Protein AF-A0A5R2MYJ6-F1 (afdb_monomer)

pLDDT: mean 88.78, std 11.15, range [48.59, 98.25]

Structure (mmCIF, N/CA/C/O backbone):
data_AF-A0A5R2MYJ6-F1
#
_entry.id   AF-A0A5R2MYJ6-F1
#
loop_
_atom_site.group_PDB
_atom_site.id
_atom_site.type_symbol
_atom_site.label_atom_id
_atom_site.label_alt_id
_atom_site.label_comp_id
_atom_site.label_asym_id
_atom_site.label_entity_id
_atom_site.label_seq_id
_atom_site.pdbx_PDB_ins_code
_atom_site.Cartn_x
_atom_site.Cartn_y
_atom_site.Cartn_z
_atom_site.occupancy
_atom_site.B_iso_or_equiv
_atom_site.auth_seq_id
_atom_site.auth_comp_id
_atom_site.auth_asym_id
_atom_site.auth_atom_id
_atom_site.pdbx_PDB_model_num
ATOM 1 N N . MET A 1 1 ? -15.669 -17.894 29.982 1.00 48.59 1 MET A N 1
ATOM 2 C CA . MET A 1 1 ? -16.319 -17.451 28.730 1.00 48.59 1 MET A CA 1
ATOM 3 C C . MET A 1 1 ? -15.585 -16.205 28.261 1.00 48.59 1 MET A C 1
ATOM 5 O O . MET A 1 1 ? -15.550 -15.241 29.014 1.00 48.59 1 MET A O 1
ATOM 9 N N . ALA A 1 2 ? -14.889 -16.248 27.123 1.00 52.44 2 ALA A N 1
ATOM 10 C CA . ALA A 1 2 ? -14.213 -15.059 26.602 1.00 52.44 2 ALA A CA 1
ATOM 11 C C . ALA A 1 2 ? -15.277 -14.041 26.168 1.00 52.44 2 ALA A C 1
ATOM 13 O O . ALA A 1 2 ? -16.210 -14.409 25.457 1.00 52.44 2 ALA A O 1
ATOM 14 N N . ILE A 1 3 ? -15.163 -12.791 26.619 1.00 61.03 3 ILE A N 1
ATOM 15 C CA . ILE A 1 3 ? -16.047 -11.709 26.173 1.00 61.03 3 ILE A CA 1
ATOM 16 C C . ILE A 1 3 ? -15.852 -11.566 24.654 1.00 61.03 3 ILE A C 1
ATOM 18 O O . ILE A 1 3 ? -14.707 -11.367 24.231 1.00 61.03 3 ILE A O 1
ATOM 22 N N . PRO A 1 4 ? -16.908 -11.685 23.826 1.00 61.16 4 PRO A N 1
ATOM 23 C CA . PRO A 1 4 ? -16.783 -11.512 22.384 1.00 61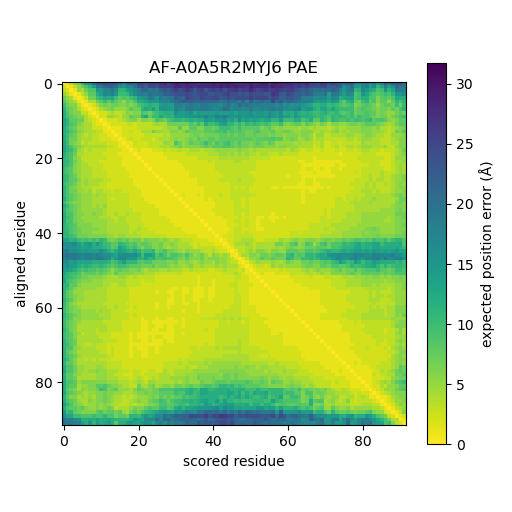.16 4 PRO A CA 1
ATOM 24 C C . PRO A 1 4 ? -16.190 -10.135 22.074 1.00 61.16 4 PRO A C 1
ATOM 26 O O . PRO A 1 4 ? -16.757 -9.105 22.432 1.00 61.16 4 PRO A O 1
ATOM 29 N N . ARG A 1 5 ? -15.014 -10.111 21.436 1.00 70.88 5 ARG A N 1
ATOM 30 C CA . ARG A 1 5 ? -14.290 -8.870 21.096 1.00 70.88 5 ARG A CA 1
ATOM 31 C C . ARG A 1 5 ? -14.672 -8.301 19.727 1.00 70.88 5 ARG A C 1
ATOM 33 O O . ARG A 1 5 ? -14.012 -7.385 19.249 1.00 70.88 5 ARG A O 1
ATOM 40 N N . LEU A 1 6 ? -15.694 -8.869 19.090 1.00 72.56 6 LEU A N 1
ATOM 41 C CA . LEU A 1 6 ? -16.097 -8.585 17.717 1.00 72.56 6 LEU A CA 1
ATOM 42 C C . LEU A 1 6 ? -17.612 -8.424 17.661 1.00 72.56 6 LEU A C 1
ATOM 44 O O . LEU A 1 6 ? -18.334 -9.170 18.322 1.00 72.56 6 LEU A O 1
ATOM 48 N N . ARG A 1 7 ? -18.082 -7.464 16.866 1.00 74.69 7 ARG A N 1
ATOM 49 C CA . ARG A 1 7 ? -19.496 -7.373 16.495 1.00 74.69 7 ARG A CA 1
ATOM 50 C C . ARG A 1 7 ? -19.830 -8.475 15.493 1.00 74.69 7 ARG A C 1
ATOM 52 O O . ARG A 1 7 ? -19.018 -8.764 14.612 1.00 74.69 7 ARG A O 1
ATOM 59 N N . ASP A 1 8 ? -21.035 -9.030 15.600 1.00 78.31 8 ASP A N 1
ATOM 60 C CA . ASP A 1 8 ? -21.590 -9.875 14.545 1.00 78.31 8 ASP A CA 1
ATOM 61 C C . ASP A 1 8 ? -21.709 -9.049 13.262 1.00 78.31 8 ASP A C 1
ATOM 63 O O . ASP A 1 8 ? -22.404 -8.032 13.211 1.00 78.31 8 ASP A O 1
ATOM 67 N N . TYR A 1 9 ? -20.972 -9.464 12.235 1.00 80.31 9 TYR A N 1
ATOM 68 C CA . TYR A 1 9 ? -20.911 -8.795 10.945 1.00 80.31 9 TYR A CA 1
ATOM 69 C C . TYR A 1 9 ? -21.317 -9.773 9.844 1.00 80.31 9 TYR A C 1
ATOM 71 O O . TYR A 1 9 ? -20.664 -10.794 9.645 1.00 80.31 9 TYR A O 1
ATOM 79 N N . SER A 1 10 ? -22.386 -9.443 9.121 1.00 83.44 10 SER A N 1
ATOM 80 C CA . SER A 1 10 ? -22.983 -10.274 8.066 1.00 83.44 10 SER A CA 1
ATOM 81 C C . SER A 1 10 ? -22.696 -9.779 6.640 1.00 83.44 10 SER A C 1
ATOM 83 O O . SER A 1 10 ? -23.262 -10.302 5.683 1.00 83.44 10 SER A O 1
ATOM 85 N N . GLY A 1 11 ? -21.842 -8.762 6.476 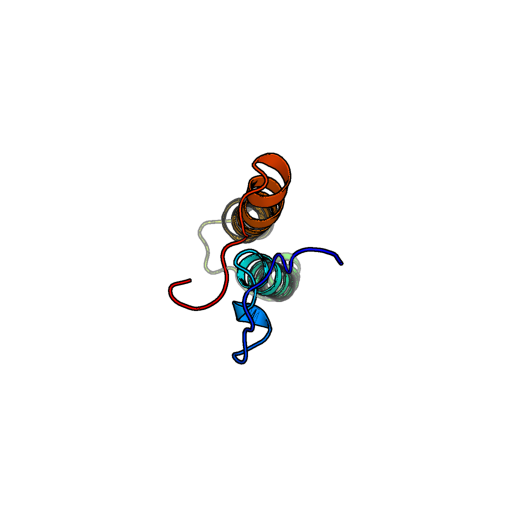1.00 84.88 11 GLY A N 1
ATOM 86 C CA . GLY A 1 11 ? -21.486 -8.209 5.166 1.00 84.88 11 GLY A CA 1
ATOM 87 C C . GLY A 1 11 ? -20.265 -8.878 4.512 1.00 84.88 11 GLY A C 1
ATOM 88 O O . GLY A 1 11 ? -19.781 -9.911 4.982 1.00 84.88 11 GLY A O 1
ATOM 89 N N . PRO A 1 12 ? -19.727 -8.291 3.425 1.00 86.19 12 PRO A N 1
ATOM 90 C CA . PRO A 1 12 ? -18.586 -8.846 2.701 1.00 86.19 12 PRO A CA 1
ATOM 91 C C . PRO A 1 12 ? -17.359 -9.072 3.590 1.00 86.19 12 PRO A C 1
ATOM 93 O O . PRO A 1 12 ? -16.921 -8.165 4.295 1.00 86.19 12 PRO A O 1
ATOM 96 N N . ALA A 1 13 ? -16.735 -10.251 3.501 1.00 86.75 13 ALA A N 1
ATOM 97 C CA . ALA A 1 13 ? -15.601 -10.621 4.354 1.00 86.75 13 ALA A CA 1
ATOM 98 C C . ALA A 1 13 ? -14.461 -9.585 4.342 1.00 86.75 13 ALA A C 1
ATOM 100 O O . ALA A 1 13 ? -13.817 -9.374 5.369 1.00 86.75 13 ALA A O 1
ATOM 101 N N . PHE A 1 14 ? -14.238 -8.906 3.213 1.00 85.94 14 PHE A N 1
ATOM 102 C CA . PHE A 1 14 ? -13.203 -7.880 3.096 1.00 85.94 14 PHE A CA 1
ATOM 103 C C . PHE A 1 14 ? -13.464 -6.635 3.965 1.00 85.94 14 PHE A C 1
ATOM 105 O O . PHE A 1 14 ? -12.504 -5.987 4.350 1.00 85.94 14 PHE A O 1
ATOM 112 N N . LEU A 1 15 ? -14.714 -6.338 4.343 1.00 85.88 15 LEU A N 1
ATOM 113 C CA . LEU A 1 15 ? -15.111 -5.197 5.190 1.00 85.88 15 LEU A CA 1
ATOM 114 C C . LEU A 1 15 ? -15.319 -5.568 6.669 1.00 85.88 15 LEU A C 1
ATOM 116 O O . LEU A 1 15 ? -15.698 -4.728 7.488 1.00 85.88 15 LEU A O 1
ATOM 120 N N . SER A 1 16 ? -15.083 -6.825 7.048 1.00 85.50 16 SER A N 1
ATOM 121 C CA . SER A 1 16 ? -15.344 -7.282 8.419 1.00 85.50 16 SER A CA 1
ATOM 122 C C . SER A 1 16 ? -14.345 -6.738 9.453 1.00 85.50 16 SER A C 1
ATOM 124 O O . SER A 1 16 ? -14.594 -6.826 10.655 1.00 85.50 16 SER A O 1
ATOM 126 N N . TYR A 1 17 ? -13.201 -6.224 8.995 1.00 86.75 17 TYR A N 1
ATOM 127 C CA . TYR A 1 17 ? -12.149 -5.611 9.804 1.00 86.75 17 TYR A CA 1
ATOM 128 C C . TYR A 1 17 ? -11.511 -4.462 9.040 1.00 86.75 17 TYR A C 1
ATOM 130 O O . TYR A 1 17 ? -11.233 -4.609 7.853 1.00 86.75 17 TYR A O 1
ATOM 138 N N . GLY A 1 18 ? -11.162 -3.381 9.734 1.00 87.31 18 GLY A N 1
ATOM 139 C CA . GLY A 1 18 ? -10.539 -2.216 9.109 1.00 87.31 18 GLY A CA 1
ATOM 140 C C . GLY A 1 18 ? -9.221 -2.510 8.392 1.00 87.31 18 GLY A C 1
ATOM 141 O O . GLY A 1 18 ? -8.947 -1.890 7.378 1.00 87.31 18 GLY A O 1
ATOM 142 N N . PHE A 1 19 ? -8.424 -3.483 8.844 1.00 91.00 19 PHE A N 1
ATOM 143 C CA . PHE A 1 19 ? -7.155 -3.819 8.183 1.00 91.00 19 PHE A CA 1
ATOM 144 C C . PHE A 1 19 ? -7.320 -4.630 6.886 1.00 91.00 19 PHE A C 1
ATOM 146 O O . PHE A 1 19 ? -6.421 -4.638 6.043 1.00 91.00 19 PHE A O 1
ATOM 153 N N . ARG A 1 20 ? -8.441 -5.349 6.722 1.00 93.75 20 ARG A N 1
ATOM 154 C CA . ARG A 1 20 ? -8.633 -6.311 5.624 1.00 93.75 20 ARG A CA 1
ATOM 155 C C . ARG A 1 20 ? -8.648 -5.659 4.239 1.00 93.75 20 ARG A C 1
ATOM 157 O O . ARG A 1 20 ? -7.958 -6.195 3.372 1.00 93.75 20 ARG A O 1
ATOM 164 N N . PRO A 1 21 ? -9.350 -4.531 4.007 1.00 94.31 21 PRO A N 1
ATOM 165 C CA . PRO A 1 21 ? -9.315 -3.848 2.720 1.00 94.31 21 PRO A CA 1
ATOM 166 C C . PRO A 1 21 ? -7.897 -3.428 2.339 1.00 94.31 21 PRO A C 1
ATOM 168 O O . PRO A 1 21 ? -7.498 -3.620 1.199 1.00 94.31 21 PRO A O 1
ATOM 171 N N . PHE A 1 22 ? -7.109 -2.930 3.295 1.00 95.38 22 PHE A N 1
ATOM 172 C CA . PHE A 1 22 ? -5.751 -2.454 3.032 1.00 95.38 22 PHE A CA 1
ATOM 173 C C . PHE A 1 22 ? -4.788 -3.573 2.649 1.00 95.38 22 PHE A C 1
ATOM 175 O O . PHE A 1 22 ? -4.046 -3.422 1.684 1.00 95.38 22 PHE A O 1
ATOM 182 N N . PHE A 1 23 ? -4.820 -4.714 3.344 1.00 95.75 23 PHE A N 1
ATOM 183 C CA . PHE A 1 23 ? -3.997 -5.851 2.929 1.00 95.75 23 PHE A CA 1
ATOM 184 C C . PHE A 1 23 ? -4.467 -6.438 1.602 1.00 95.75 23 PHE A C 1
ATOM 186 O O . PHE A 1 23 ? -3.637 -6.720 0.746 1.00 95.75 23 PHE A O 1
ATOM 193 N N . PHE A 1 24 ? -5.779 -6.573 1.393 1.00 96.00 24 PHE A N 1
ATOM 194 C CA . PHE A 1 24 ? -6.308 -7.107 0.141 1.00 96.00 24 PHE A CA 1
ATOM 195 C C . PHE A 1 24 ? -5.952 -6.219 -1.059 1.00 96.00 24 PHE A C 1
ATOM 197 O O . PHE A 1 24 ? -5.363 -6.696 -2.028 1.00 96.00 24 PHE A O 1
ATOM 204 N N . LEU A 1 25 ? -6.264 -4.922 -0.981 1.00 96.31 25 LEU A N 1
ATOM 205 C CA . LEU A 1 25 ? -5.970 -3.963 -2.043 1.00 96.31 25 LEU A CA 1
ATOM 206 C C . LEU A 1 25 ? -4.463 -3.751 -2.207 1.00 96.31 25 LEU A C 1
ATOM 208 O O . LEU A 1 25 ? -4.006 -3.647 -3.336 1.00 96.31 25 LEU A O 1
ATOM 212 N N . GLY A 1 26 ? -3.685 -3.758 -1.120 1.00 97.25 26 GLY A N 1
ATOM 213 C CA . GLY A 1 26 ? -2.224 -3.681 -1.173 1.00 97.25 26 GLY A CA 1
ATOM 214 C C . GLY A 1 26 ? -1.598 -4.873 -1.900 1.00 97.25 26 GLY A C 1
ATOM 215 O O . GLY A 1 26 ? -0.755 -4.683 -2.774 1.00 97.25 26 GLY A O 1
ATOM 216 N N . SER A 1 27 ? -2.040 -6.102 -1.608 1.00 96.81 27 SER A N 1
ATOM 217 C CA . SER A 1 27 ? -1.589 -7.302 -2.327 1.00 96.81 27 SER A CA 1
ATOM 218 C C . SER A 1 27 ? -2.017 -7.298 -3.794 1.00 96.81 27 SER A C 1
ATOM 220 O O . SER A 1 27 ? -1.212 -7.635 -4.662 1.00 96.81 27 SER A O 1
ATOM 222 N N . LEU A 1 28 ? -3.258 -6.892 -4.084 1.00 97.75 28 LEU A N 1
ATOM 223 C CA . LEU A 1 28 ? -3.748 -6.768 -5.457 1.00 97.75 28 LEU A CA 1
ATOM 224 C C . LEU A 1 28 ? -2.934 -5.730 -6.239 1.00 97.75 28 LEU A C 1
ATOM 226 O O . LEU A 1 28 ? -2.483 -6.009 -7.345 1.00 97.75 28 LEU A O 1
ATOM 230 N N . TYR A 1 29 ? -2.700 -4.563 -5.641 1.00 97.94 29 TYR A N 1
ATOM 231 C CA . TYR A 1 29 ? -1.903 -3.492 -6.223 1.00 97.94 29 TYR A CA 1
ATOM 232 C C . TYR A 1 29 ? -0.461 -3.936 -6.493 1.00 97.94 29 TYR A C 1
ATOM 234 O O . TYR A 1 29 ? 0.041 -3.714 -7.590 1.00 97.94 29 TYR A O 1
ATOM 242 N N . ALA A 1 30 ? 0.188 -4.631 -5.552 1.00 97.50 30 ALA A N 1
ATOM 243 C CA . ALA A 1 30 ? 1.530 -5.174 -5.763 1.00 97.50 30 ALA A CA 1
ATOM 244 C C . ALA A 1 30 ? 1.573 -6.167 -6.936 1.00 97.50 30 ALA A C 1
ATOM 246 O O . ALA A 1 30 ? 2.450 -6.071 -7.794 1.00 97.50 30 ALA A O 1
ATOM 247 N N . GLY A 1 31 ? 0.600 -7.083 -7.010 1.00 97.81 31 GLY A N 1
ATOM 248 C CA . GLY A 1 31 ? 0.485 -8.026 -8.122 1.00 97.81 31 GLY A CA 1
ATOM 249 C C . GLY A 1 31 ? 0.332 -7.318 -9.469 1.00 97.81 31 GLY A C 1
ATOM 250 O O . GLY A 1 31 ? 1.071 -7.611 -10.407 1.00 97.81 31 GLY A O 1
ATOM 251 N N . LEU A 1 32 ? -0.574 -6.341 -9.553 1.00 97.69 32 LEU A N 1
ATOM 252 C CA . LEU A 1 32 ? -0.785 -5.546 -10.766 1.00 97.69 32 LEU A CA 1
ATOM 253 C C . LEU A 1 32 ? 0.447 -4.709 -11.137 1.00 97.69 32 LEU A C 1
ATOM 255 O O . LEU A 1 32 ? 0.815 -4.655 -12.308 1.00 97.69 32 LEU A O 1
ATOM 259 N N . SER A 1 33 ? 1.118 -4.106 -10.155 1.00 96.44 33 SER A N 1
ATOM 260 C CA . SER A 1 33 ? 2.330 -3.312 -10.371 1.00 96.44 33 SER A CA 1
ATOM 261 C C . SER A 1 33 ? 3.451 -4.158 -10.978 1.00 96.44 3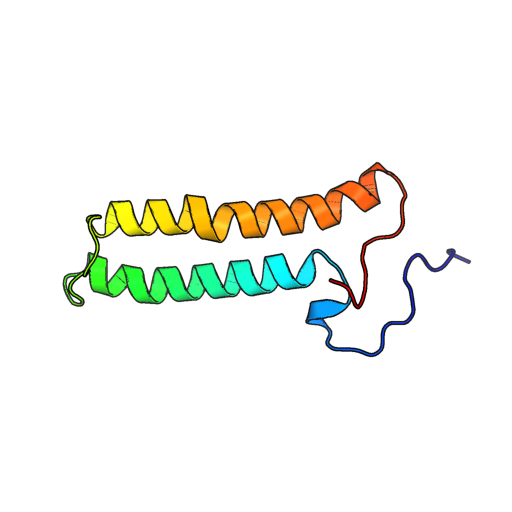3 SER A C 1
ATOM 263 O O . SER A 1 33 ? 4.071 -3.733 -11.946 1.00 96.44 33 SER A O 1
ATOM 265 N N . ILE A 1 34 ? 3.661 -5.390 -10.499 1.00 96.94 34 ILE A N 1
ATOM 266 C CA . ILE A 1 34 ? 4.649 -6.313 -11.083 1.00 96.94 34 ILE A CA 1
ATOM 267 C C . ILE A 1 34 ? 4.263 -6.737 -12.505 1.00 96.94 34 ILE A C 1
ATOM 269 O O . ILE A 1 34 ? 5.123 -6.765 -13.386 1.00 96.94 34 ILE A O 1
ATOM 273 N N . LEU A 1 35 ? 2.982 -7.035 -12.748 1.00 96.56 35 LEU A N 1
ATOM 274 C CA . LEU A 1 35 ? 2.495 -7.414 -14.079 1.00 96.56 35 LEU A CA 1
ATOM 275 C C . LEU A 1 35 ? 2.687 -6.301 -15.117 1.00 96.56 35 LEU A C 1
ATOM 277 O O . LEU A 1 35 ? 2.943 -6.603 -16.280 1.00 96.56 35 LEU A O 1
ATOM 281 N N . LEU A 1 36 ? 2.589 -5.036 -14.705 1.00 95.06 36 LEU A N 1
ATOM 282 C CA . LEU A 1 36 ? 2.867 -3.882 -15.562 1.00 95.06 36 LEU A CA 1
ATOM 283 C C . LEU A 1 36 ? 4.367 -3.599 -15.680 1.00 95.06 36 LEU 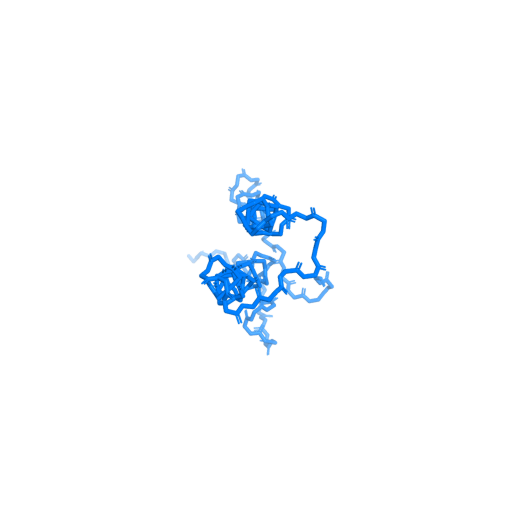A C 1
ATOM 285 O O . LEU A 1 36 ? 4.862 -3.315 -16.767 1.00 95.06 36 LEU A O 1
ATOM 289 N N . TRP A 1 37 ? 5.106 -3.716 -14.579 1.00 96.69 37 TRP A N 1
ATOM 290 C CA . TRP A 1 37 ? 6.519 -3.367 -14.544 1.00 96.69 37 TRP A CA 1
ATOM 291 C C . TRP A 1 37 ? 7.397 -4.302 -15.376 1.00 96.69 37 TRP A C 1
ATOM 293 O O . TRP A 1 37 ? 8.276 -3.830 -16.089 1.00 96.69 37 TRP A O 1
ATOM 303 N N . LEU A 1 38 ? 7.174 -5.618 -15.318 1.00 96.75 38 LEU A N 1
ATOM 304 C CA . LEU A 1 38 ? 7.997 -6.589 -16.048 1.00 96.75 38 LEU A CA 1
ATOM 305 C C . LEU A 1 38 ? 8.074 -6.320 -17.566 1.00 96.75 38 LEU A C 1
ATOM 307 O O . LEU A 1 38 ? 9.191 -6.263 -18.087 1.00 96.75 38 LEU A O 1
ATOM 311 N N . PRO A 1 39 ? 6.959 -6.114 -18.297 1.00 95.75 39 PRO A N 1
ATOM 312 C CA . PRO A 1 39 ? 7.030 -5.783 -19.718 1.00 95.75 39 PRO A CA 1
ATOM 313 C C . PRO A 1 39 ? 7.622 -4.390 -19.977 1.00 95.75 39 PRO A C 1
ATOM 315 O O . PRO A 1 39 ? 8.320 -4.229 -20.977 1.00 95.75 39 PRO A O 1
ATOM 318 N N . MET A 1 40 ? 7.423 -3.409 -19.084 1.00 95.00 40 MET A N 1
ATOM 319 C CA . MET A 1 40 ? 8.086 -2.098 -19.183 1.00 95.00 40 MET A CA 1
ATOM 320 C C . MET A 1 40 ? 9.606 -2.228 -19.062 1.00 95.00 40 MET A C 1
ATOM 322 O O . MET A 1 40 ? 10.356 -1.655 -19.848 1.00 95.00 40 MET A O 1
ATOM 326 N N . TYR A 1 41 ? 10.067 -3.010 -18.088 1.00 94.81 41 TYR A N 1
ATOM 327 C CA . TYR A 1 41 ? 11.482 -3.254 -17.837 1.00 94.81 41 TYR A CA 1
ATOM 328 C C . TYR A 1 41 ? 12.144 -4.040 -18.977 1.00 94.81 41 TYR A C 1
ATOM 330 O O . TYR A 1 41 ? 13.270 -3.740 -19.361 1.00 94.81 41 TYR A O 1
ATOM 338 N N . ALA A 1 42 ? 11.430 -5.006 -19.560 1.00 95.38 42 ALA A N 1
ATOM 339 C CA . ALA A 1 42 ? 11.896 -5.786 -20.705 1.00 95.38 42 ALA A CA 1
ATOM 340 C C . ALA A 1 42 ? 11.851 -5.023 -22.047 1.00 95.38 42 ALA A C 1
ATOM 342 O O . ALA A 1 42 ? 12.250 -5.578 -23.069 1.00 95.38 42 ALA A O 1
ATOM 343 N N . GLY A 1 43 ? 11.347 -3.782 -22.071 1.00 92.81 43 GLY A N 1
ATOM 344 C CA . GLY A 1 43 ? 11.191 -2.984 -23.292 1.00 92.81 43 GLY A CA 1
ATOM 345 C C . GLY A 1 43 ? 10.032 -3.421 -24.197 1.00 92.81 43 GLY A C 1
ATOM 346 O O . GLY A 1 43 ? 9.933 -2.958 -25.327 1.00 92.81 43 GLY A O 1
ATOM 347 N N . GLY A 1 44 ? 9.154 -4.311 -23.721 1.00 92.00 44 GLY A N 1
ATOM 348 C CA . GLY A 1 44 ? 7.962 -4.766 -24.446 1.00 92.00 44 GLY A CA 1
ATOM 349 C C . GLY A 1 44 ? 6.751 -3.840 -24.296 1.00 92.00 44 GLY A C 1
ATOM 350 O O . GLY A 1 44 ? 5.777 -3.986 -25.030 1.00 92.00 44 GLY A O 1
ATOM 351 N N . LEU A 1 45 ? 6.802 -2.900 -23.349 1.00 90.25 45 LEU A N 1
ATOM 352 C CA . LEU A 1 45 ? 5.788 -1.870 -23.140 1.00 90.25 45 LEU A CA 1
ATOM 353 C C . LEU A 1 45 ? 6.476 -0.517 -22.960 1.00 90.25 45 LEU A C 1
ATOM 355 O O . LEU A 1 45 ? 7.331 -0.365 -22.088 1.00 90.25 45 LEU A O 1
ATOM 359 N N . GLU A 1 46 ? 6.104 0.472 -23.771 1.00 85.56 46 GLU A N 1
ATOM 360 C CA . GLU A 1 46 ? 6.613 1.830 -23.595 1.00 85.56 46 GLU A CA 1
ATOM 361 C C . GLU A 1 46 ? 6.012 2.453 -22.334 1.00 85.56 46 GLU A C 1
ATOM 363 O O . GLU A 1 46 ? 4.797 2.599 -22.187 1.00 85.56 46 GLU A O 1
ATOM 368 N N . ALA A 1 47 ? 6.882 2.824 -21.399 1.00 81.25 47 ALA A N 1
ATOM 369 C CA . ALA A 1 47 ? 6.484 3.549 -20.209 1.00 81.25 47 ALA A CA 1
ATOM 370 C C . ALA A 1 47 ? 6.118 4.992 -20.594 1.00 81.25 47 ALA A C 1
ATOM 372 O O . ALA A 1 47 ? 6.996 5.837 -20.742 1.00 81.25 47 ALA A O 1
ATOM 373 N N . HIS A 1 48 ? 4.825 5.308 -20.717 1.00 82.62 48 HIS A N 1
ATOM 374 C CA . HIS A 1 48 ? 4.345 6.694 -20.851 1.00 82.62 48 HIS A CA 1
ATOM 375 C C . HIS A 1 48 ? 4.379 7.432 -19.500 1.00 82.62 48 HIS A C 1
ATOM 377 O O . HIS A 1 48 ? 3.381 7.977 -19.030 1.00 82.62 48 HIS A O 1
ATOM 383 N N . SER A 1 49 ? 5.532 7.400 -18.838 1.00 85.94 49 SER A N 1
ATOM 384 C CA . SER A 1 49 ? 5.789 8.023 -17.545 1.00 85.94 49 SER A CA 1
ATOM 385 C C . SER A 1 49 ? 7.002 8.942 -17.650 1.00 85.94 49 SER A C 1
ATOM 387 O O . SER A 1 49 ? 7.853 8.771 -18.516 1.00 85.94 49 SER A O 1
ATOM 389 N N . VAL A 1 50 ? 7.098 9.909 -16.736 1.00 90.94 50 VAL A N 1
ATOM 390 C CA . VAL A 1 50 ? 8.317 10.714 -16.553 1.00 90.94 50 VAL A CA 1
ATOM 391 C C . VAL A 1 50 ? 9.460 9.853 -15.992 1.00 90.94 50 VAL A C 1
ATOM 393 O O . VAL A 1 50 ? 10.630 10.183 -16.166 1.00 90.94 50 VAL A O 1
ATOM 396 N N . PHE A 1 51 ? 9.130 8.740 -15.335 1.00 92.06 51 PHE A N 1
ATOM 397 C CA . PHE A 1 51 ? 10.097 7.824 -14.747 1.00 92.06 51 PHE A CA 1
ATOM 398 C C . PHE A 1 51 ? 10.579 6.774 -15.747 1.00 92.06 51 PHE A C 1
ATOM 400 O O . PHE A 1 51 ? 9.789 6.202 -16.501 1.00 92.06 51 PHE A O 1
ATOM 407 N N . VAL A 1 52 ? 11.871 6.439 -15.676 1.00 94.31 52 VAL A N 1
ATOM 408 C CA . VAL A 1 52 ? 12.374 5.194 -16.274 1.00 94.31 52 VAL A CA 1
ATOM 409 C C . VAL A 1 52 ? 11.738 3.986 -15.563 1.00 94.31 52 VAL A C 1
ATOM 411 O O . VAL A 1 52 ? 11.336 4.109 -14.404 1.00 94.31 52 VAL A O 1
ATOM 414 N N . PRO A 1 53 ? 11.653 2.798 -16.195 1.00 94.38 53 PRO A N 1
ATOM 415 C CA . PRO A 1 53 ? 10.900 1.669 -15.639 1.00 94.38 53 PRO A CA 1
ATOM 416 C C . PRO A 1 53 ? 11.281 1.272 -14.206 1.00 94.38 53 PRO A C 1
ATOM 418 O O . PRO A 1 53 ? 10.414 0.904 -13.417 1.00 94.38 53 PRO A O 1
ATOM 421 N N . VAL A 1 54 ? 12.565 1.347 -13.846 1.00 95.50 54 VAL A N 1
ATOM 422 C CA . VAL A 1 54 ? 13.028 1.046 -12.479 1.00 95.50 54 VAL A CA 1
ATOM 423 C C . VAL A 1 54 ? 12.495 2.072 -11.479 1.00 95.50 54 VAL A C 1
ATOM 425 O O . VAL A 1 54 ? 11.918 1.683 -10.465 1.00 95.50 54 VAL A O 1
ATOM 428 N N . ASP A 1 55 ? 12.624 3.362 -11.784 1.00 96.56 55 ASP A N 1
ATOM 429 C CA . ASP A 1 55 ? 12.147 4.447 -10.921 1.00 96.56 55 ASP A CA 1
ATOM 430 C C . ASP A 1 55 ? 10.623 4.411 -10.769 1.00 96.56 55 ASP A C 1
ATOM 432 O O . ASP A 1 55 ? 10.107 4.650 -9.678 1.00 96.56 55 ASP A O 1
ATOM 436 N N . TRP A 1 56 ? 9.901 4.029 -11.828 1.00 96.56 56 TRP A N 1
ATOM 437 C CA . TRP A 1 56 ? 8.457 3.811 -11.771 1.00 96.56 56 TRP A CA 1
ATOM 438 C C . TRP A 1 56 ? 8.099 2.721 -10.756 1.00 96.56 56 TRP A C 1
ATOM 440 O O . TRP A 1 56 ? 7.253 2.930 -9.893 1.00 96.56 56 TRP A O 1
ATOM 450 N N . HIS A 1 57 ? 8.783 1.575 -10.792 1.00 96.88 57 HIS A N 1
ATOM 451 C CA . HIS A 1 57 ? 8.539 0.504 -9.825 1.00 96.88 57 HIS A CA 1
ATOM 452 C C . HIS A 1 57 ? 8.855 0.923 -8.392 1.00 96.88 57 HIS A C 1
ATOM 454 O O . HIS A 1 57 ? 8.063 0.657 -7.489 1.00 96.88 57 HIS A O 1
ATOM 460 N N . VAL A 1 58 ? 9.980 1.612 -8.183 1.00 97.69 58 VAL A N 1
ATOM 461 C CA . VAL A 1 58 ? 10.337 2.161 -6.869 1.00 97.69 58 VAL A CA 1
ATOM 462 C C . VAL A 1 58 ? 9.238 3.097 -6.368 1.00 97.69 58 VAL A C 1
ATOM 464 O O . VAL A 1 58 ? 8.809 2.974 -5.220 1.00 97.69 58 VAL A O 1
ATOM 467 N N . HIS A 1 59 ? 8.740 3.986 -7.229 1.00 96.88 59 HIS A N 1
ATOM 468 C CA . HIS A 1 59 ? 7.639 4.887 -6.905 1.00 96.88 59 HIS A CA 1
ATOM 469 C C . HIS A 1 59 ? 6.373 4.122 -6.486 1.00 96.88 59 HIS A C 1
ATOM 471 O O . HIS A 1 59 ? 5.850 4.373 -5.399 1.00 96.88 59 HIS A O 1
ATOM 477 N N . GLU A 1 60 ? 5.910 3.152 -7.281 1.00 96.81 60 GLU A N 1
ATOM 478 C CA . GLU A 1 60 ? 4.706 2.376 -6.953 1.00 96.81 60 GLU A CA 1
ATOM 479 C C . GLU A 1 60 ? 4.864 1.594 -5.634 1.00 96.81 60 GLU A C 1
ATOM 481 O O . GLU A 1 60 ? 3.935 1.516 -4.823 1.00 96.81 60 GLU A O 1
ATOM 486 N N . MET A 1 61 ? 6.056 1.051 -5.358 1.00 97.75 61 MET A N 1
ATOM 487 C CA . MET A 1 61 ? 6.314 0.335 -4.104 1.00 97.75 61 MET A CA 1
ATOM 488 C C . MET A 1 61 ? 6.312 1.266 -2.886 1.00 97.75 61 MET A C 1
ATOM 490 O O . MET A 1 61 ? 5.777 0.894 -1.839 1.00 97.75 61 MET A O 1
ATOM 494 N N . LEU A 1 62 ? 6.874 2.472 -3.011 1.00 98.00 62 LEU A N 1
ATOM 495 C CA . LEU A 1 62 ? 6.980 3.435 -1.911 1.00 98.00 62 LEU A CA 1
ATOM 496 C C . LEU A 1 62 ? 5.681 4.196 -1.640 1.00 98.00 62 LEU A C 1
ATOM 498 O O . LEU A 1 62 ? 5.355 4.428 -0.478 1.00 98.00 62 LEU A O 1
ATOM 502 N N . PHE A 1 63 ? 4.948 4.592 -2.681 1.00 96.62 63 PHE A N 1
ATOM 503 C CA . PHE A 1 63 ? 3.798 5.492 -2.548 1.00 96.62 63 PHE A CA 1
ATOM 504 C C . PHE A 1 63 ? 2.443 4.804 -2.725 1.00 96.62 63 PHE A C 1
ATOM 506 O O . PHE A 1 63 ? 1.433 5.353 -2.289 1.00 96.62 63 PHE A O 1
ATOM 513 N N . GLY A 1 64 ? 2.401 3.598 -3.295 1.00 96.12 64 GLY A N 1
ATOM 514 C CA . GLY A 1 64 ? 1.184 2.791 -3.378 1.00 96.12 64 GLY A CA 1
ATOM 515 C C . GLY A 1 64 ? 1.177 1.644 -2.372 1.00 96.12 64 GLY A C 1
ATOM 516 O O . GLY A 1 64 ? 0.368 1.613 -1.443 1.00 96.12 64 GLY A O 1
ATOM 517 N N . TYR A 1 65 ? 2.105 0.698 -2.533 1.00 97.88 65 TYR A N 1
ATOM 518 C CA . TYR A 1 65 ? 2.119 -0.537 -1.742 1.00 97.88 65 TYR A CA 1
ATOM 519 C C . TYR A 1 65 ? 2.438 -0.294 -0.261 1.00 97.88 65 TYR A C 1
ATOM 521 O O . TYR A 1 65 ? 1.669 -0.695 0.616 1.00 97.88 65 TYR A O 1
ATOM 529 N N . LEU A 1 66 ? 3.557 0.375 0.033 1.00 98.25 66 LEU A N 1
ATOM 530 C CA . LEU A 1 66 ? 4.023 0.596 1.401 1.00 98.25 66 LEU A CA 1
ATOM 531 C C . LEU A 1 66 ? 2.965 1.265 2.304 1.00 98.25 66 LEU A C 1
ATOM 533 O O . LEU A 1 66 ? 2.670 0.697 3.359 1.00 98.25 66 LEU A O 1
ATOM 537 N N . PRO A 1 67 ? 2.342 2.407 1.941 1.00 98.06 67 PRO A N 1
ATOM 538 C CA . PRO A 1 67 ? 1.334 3.033 2.794 1.00 98.06 67 PRO A 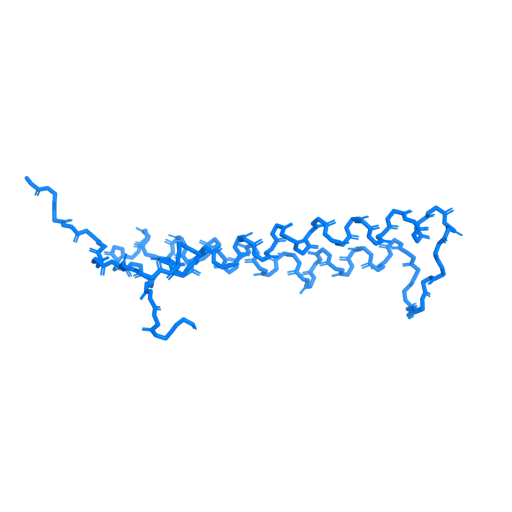CA 1
ATOM 539 C C . PRO A 1 67 ? 0.076 2.176 2.971 1.00 98.06 67 PRO A C 1
ATOM 541 O O . PRO A 1 67 ? -0.520 2.209 4.052 1.00 98.06 67 PRO A O 1
ATOM 544 N N . ALA A 1 68 ? -0.311 1.364 1.978 1.00 97.44 68 ALA A N 1
ATOM 545 C CA . ALA A 1 68 ? -1.419 0.422 2.130 1.00 97.44 68 ALA A CA 1
ATOM 546 C C . ALA A 1 68 ? -1.107 -0.619 3.220 1.00 97.44 68 ALA A C 1
ATOM 548 O O . ALA A 1 68 ? -1.890 -0.801 4.154 1.00 97.44 68 ALA A O 1
ATOM 549 N N . ILE A 1 69 ? 0.073 -1.244 3.168 1.00 97.75 69 ILE A N 1
ATOM 550 C CA . ILE A 1 69 ? 0.485 -2.241 4.166 1.00 97.75 69 ILE A CA 1
ATOM 551 C C . ILE A 1 69 ? 0.679 -1.617 5.548 1.00 97.75 69 ILE A C 1
ATOM 553 O O . ILE A 1 69 ? 0.228 -2.194 6.538 1.00 97.75 69 ILE A O 1
ATOM 557 N N . VAL A 1 70 ? 1.287 -0.430 5.632 1.00 98.12 70 VAL A N 1
ATOM 558 C CA . VAL A 1 70 ? 1.439 0.304 6.898 1.00 98.12 70 VAL A CA 1
ATOM 559 C C . VAL A 1 70 ? 0.073 0.600 7.514 1.00 98.12 70 VAL A C 1
ATOM 561 O O . VAL A 1 70 ? -0.126 0.346 8.700 1.00 98.12 70 VAL A O 1
ATOM 564 N N . THR A 1 71 ? -0.899 1.057 6.722 1.00 96.50 71 THR A N 1
ATOM 565 C CA . THR A 1 71 ? -2.262 1.308 7.214 1.00 96.50 71 THR A CA 1
ATOM 566 C C . THR A 1 71 ? -2.924 0.030 7.735 1.00 96.50 71 THR A C 1
ATOM 568 O O . THR A 1 71 ? -3.454 0.019 8.849 1.00 96.50 71 THR A O 1
ATOM 571 N N . GLY A 1 72 ? -2.839 -1.078 6.988 1.00 95.00 72 GLY A N 1
ATOM 572 C CA . GLY A 1 72 ? -3.344 -2.381 7.438 1.00 95.00 72 GLY A CA 1
ATOM 573 C C . GLY A 1 72 ? -2.679 -2.857 8.736 1.00 95.00 72 GLY A C 1
ATOM 574 O O . 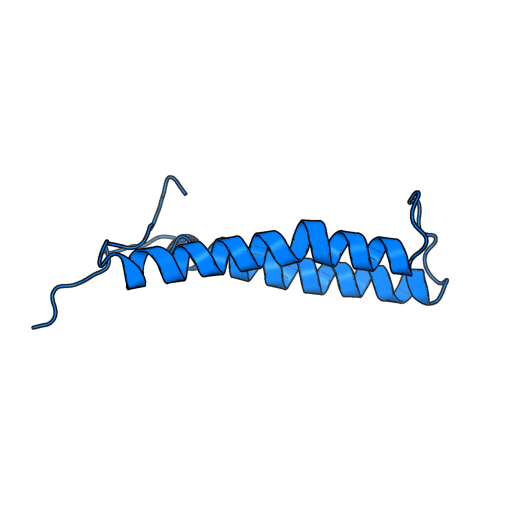GLY A 1 72 ? -3.351 -3.317 9.665 1.00 95.00 72 GLY A O 1
ATOM 575 N N . PHE A 1 73 ? -1.362 -2.677 8.848 1.00 95.69 73 PHE A N 1
ATOM 576 C CA . PHE A 1 73 ? -0.609 -3.001 10.054 1.00 95.69 73 PHE A CA 1
ATOM 577 C C . PHE A 1 73 ? -1.060 -2.156 11.248 1.00 95.69 73 PHE A C 1
ATOM 579 O O . PHE A 1 73 ? -1.374 -2.718 12.294 1.00 95.69 73 PHE A O 1
ATOM 586 N N . LEU A 1 74 ? -1.168 -0.833 11.102 1.00 95.25 74 LEU A N 1
ATOM 587 C CA . LEU A 1 74 ? -1.601 0.064 12.179 1.00 95.25 74 LEU A CA 1
ATOM 588 C C . LEU A 1 74 ? -3.024 -0.255 12.656 1.00 95.25 74 LEU A C 1
ATOM 590 O O . LEU A 1 74 ? -3.266 -0.307 13.862 1.00 95.25 74 LEU A O 1
ATOM 594 N N . LEU A 1 75 ? -3.947 -0.551 11.737 1.00 92.50 75 LEU A N 1
ATOM 595 C CA . LEU A 1 75 ? -5.316 -0.961 12.073 1.00 92.50 75 LEU A CA 1
ATOM 596 C C . LEU A 1 75 ? -5.386 -2.322 12.777 1.00 92.50 75 LEU A C 1
ATOM 598 O O . LEU A 1 75 ? -6.372 -2.612 13.455 1.00 92.50 75 LEU A O 1
ATOM 602 N N . THR A 1 76 ? -4.339 -3.136 12.658 1.00 90.81 76 THR A N 1
ATOM 603 C CA . THR A 1 76 ? -4.176 -4.375 13.427 1.00 90.81 76 THR A CA 1
ATOM 604 C C . TH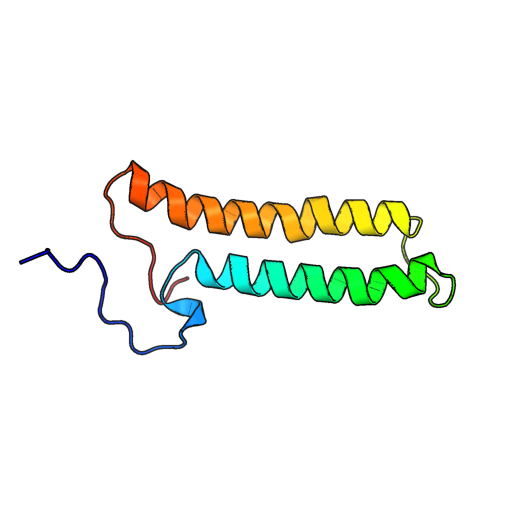R A 1 76 ? -3.499 -4.106 14.776 1.00 90.81 76 THR A C 1
ATOM 606 O O . THR A 1 76 ? -3.937 -4.606 15.810 1.00 90.81 76 THR A O 1
ATOM 609 N N . ALA A 1 77 ? -2.438 -3.298 14.790 1.00 92.81 77 ALA A N 1
ATOM 610 C CA . ALA A 1 77 ? -1.589 -3.054 15.951 1.00 92.81 77 ALA A CA 1
ATOM 611 C C . ALA A 1 77 ? -2.268 -2.181 17.015 1.00 92.81 77 ALA A C 1
ATOM 613 O O . ALA A 1 77 ? -2.225 -2.513 18.198 1.00 92.81 77 ALA A O 1
ATOM 614 N N . ILE A 1 78 ? -2.945 -1.099 16.616 1.00 91.50 78 ILE A N 1
ATOM 615 C CA . ILE A 1 78 ? -3.552 -0.137 17.548 1.00 91.50 78 ILE A CA 1
ATOM 616 C C . ILE A 1 78 ? -4.603 -0.799 18.460 1.00 91.50 78 ILE A C 1
ATOM 618 O O . ILE A 1 78 ? -4.503 -0.618 19.678 1.00 91.50 78 ILE A O 1
ATOM 622 N N . PRO A 1 79 ? -5.584 -1.583 17.962 1.00 87.44 79 PRO A N 1
ATOM 623 C CA . PRO A 1 79 ? -6.533 -2.279 18.838 1.00 87.44 79 PRO A CA 1
ATOM 624 C C . PRO A 1 79 ? -5.848 -3.265 19.791 1.00 87.44 79 PRO A C 1
ATOM 626 O O . PRO A 1 79 ? -6.234 -3.370 20.956 1.00 87.44 79 PRO A O 1
ATOM 629 N N . ASN A 1 80 ? -4.793 -3.941 19.323 1.00 86.62 80 ASN A N 1
ATOM 630 C CA . ASN A 1 80 ? -4.026 -4.885 20.134 1.00 86.62 80 ASN A CA 1
ATOM 631 C C . ASN A 1 80 ? -3.269 -4.185 21.271 1.00 86.62 80 ASN A C 1
ATOM 633 O O . ASN A 1 80 ? -3.325 -4.648 22.406 1.00 86.62 80 ASN A O 1
ATOM 637 N N . TRP A 1 81 ? -2.614 -3.054 20.998 1.00 90.44 81 TRP A N 1
ATOM 638 C CA . TRP A 1 81 ? -1.853 -2.303 22.003 1.00 90.44 81 TRP A CA 1
ATOM 639 C C . TRP A 1 81 ? -2.737 -1.531 22.980 1.00 90.44 81 TRP A C 1
ATOM 641 O O . TRP A 1 81 ? -2.412 -1.422 24.157 1.00 90.44 81 TRP A O 1
ATOM 651 N N . THR A 1 82 ? -3.860 -0.991 22.506 1.00 89.19 82 THR A N 1
ATOM 652 C CA . THR A 1 82 ? -4.754 -0.159 23.330 1.00 89.19 82 THR A CA 1
ATOM 653 C C . THR A 1 82 ? -5.832 -0.958 24.057 1.00 89.19 82 THR A C 1
ATOM 655 O O . THR A 1 82 ? -6.578 -0.394 24.854 1.00 89.19 82 THR A O 1
ATOM 658 N N . GLY A 1 83 ? -5.980 -2.250 23.751 1.00 83.12 83 GLY A N 1
ATOM 659 C CA . GLY A 1 83 ? -7.066 -3.082 24.269 1.00 83.12 83 GLY A CA 1
ATOM 660 C C . GLY A 1 83 ? -8.461 -2.688 23.760 1.00 83.12 83 GLY A C 1
ATOM 661 O O . GLY A 1 83 ? -9.450 -3.279 24.195 1.00 83.12 83 GLY A O 1
ATOM 662 N N . ARG A 1 84 ? -8.567 -1.722 22.8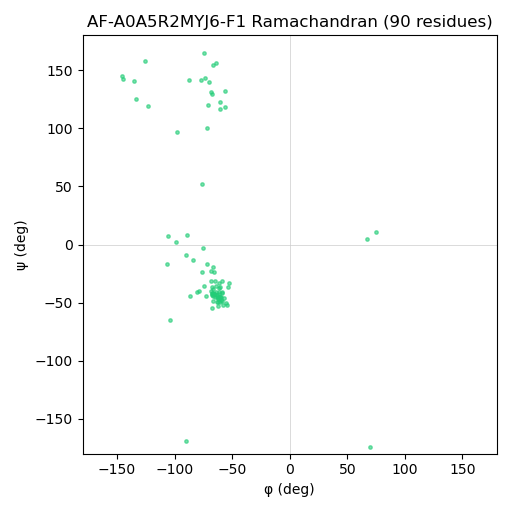37 1.00 83.88 84 ARG A N 1
ATOM 663 C CA . ARG A 1 84 ? -9.838 -1.270 22.255 1.00 83.88 84 ARG A CA 1
ATOM 664 C C . ARG A 1 84 ? -10.391 -2.284 21.253 1.00 83.88 84 ARG A C 1
ATOM 666 O O . ARG A 1 84 ? -9.697 -3.198 20.808 1.00 83.88 84 ARG A O 1
ATOM 673 N N . LEU A 1 85 ? -11.669 -2.130 20.913 1.00 83.81 85 LEU A N 1
ATOM 674 C CA . LEU A 1 85 ? -12.293 -2.919 19.854 1.00 83.81 85 LEU A CA 1
ATOM 675 C C . LEU A 1 85 ? -11.732 -2.495 18.482 1.00 83.81 85 LEU A C 1
ATOM 677 O O . LEU A 1 85 ? -11.521 -1.299 18.266 1.00 83.81 85 LEU A O 1
ATOM 681 N N . PRO A 1 86 ? -11.480 -3.444 17.563 1.00 82.62 86 PRO A N 1
ATOM 682 C CA . PRO A 1 86 ? -11.062 -3.123 16.205 1.00 82.62 86 PRO A CA 1
ATOM 683 C C . PRO A 1 86 ? -12.184 -2.412 15.437 1.00 82.62 86 PRO A C 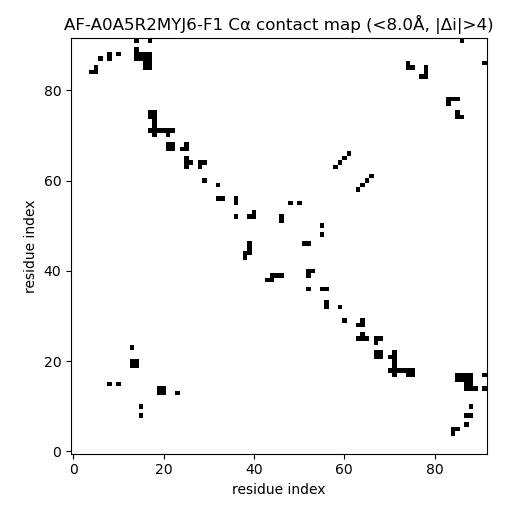1
ATOM 685 O O . PRO A 1 86 ? -13.366 -2.594 15.726 1.00 82.62 86 PRO A O 1
ATOM 688 N N . VAL A 1 87 ? -11.815 -1.620 14.428 1.00 81.94 87 VAL A N 1
ATOM 689 C CA . VAL A 1 87 ? -12.786 -1.016 13.502 1.00 81.94 87 VAL A CA 1
ATOM 690 C C . VAL A 1 87 ? -13.406 -2.124 12.643 1.00 81.94 87 VAL A C 1
ATOM 692 O O . VAL A 1 87 ? -12.678 -2.962 12.103 1.00 81.94 87 VAL A O 1
ATOM 695 N N . GLN A 1 88 ? -14.736 -2.148 12.529 1.00 80.69 88 GLN A N 1
ATOM 696 C CA . GLN A 1 88 ? -15.494 -3.168 11.795 1.00 80.69 88 GLN A CA 1
ATOM 697 C C . GLN A 1 88 ? -16.738 -2.563 11.134 1.00 80.69 88 GLN A C 1
ATOM 699 O O . GLN A 1 88 ? -17.411 -1.736 11.751 1.00 80.69 88 GLN A O 1
ATOM 704 N N . GLY A 1 89 ? -17.094 -3.062 9.946 1.00 73.38 89 GLY A N 1
ATOM 705 C CA . GLY A 1 89 ? -18.317 -2.675 9.237 1.00 73.38 89 GLY A CA 1
ATOM 706 C C . GLY A 1 89 ? -18.296 -1.243 8.697 1.00 73.38 89 GLY A C 1
ATOM 707 O O . GLY A 1 89 ? -17.279 -0.569 8.747 1.00 73.38 89 GLY A O 1
ATOM 708 N N . LEU A 1 90 ? -19.420 -0.781 8.147 1.00 68.88 90 LEU A N 1
ATOM 709 C CA . LEU A 1 90 ? -19.557 0.603 7.679 1.00 68.88 90 LEU A CA 1
ATOM 710 C C . LEU A 1 90 ? -19.771 1.551 8.878 1.00 68.88 90 LEU A C 1
ATOM 712 O O . LEU A 1 90 ? -20.489 1.172 9.808 1.00 68.88 90 LEU A O 1
ATOM 716 N N . PRO A 1 91 ? -19.192 2.766 8.881 1.00 58.09 91 PRO A N 1
ATOM 717 C CA . PRO A 1 91 ? -18.545 3.457 7.769 1.00 58.09 91 PRO A CA 1
ATOM 718 C C . PRO A 1 91 ? -17.020 3.267 7.834 1.00 58.09 91 PRO A C 1
ATOM 720 O O . PRO A 1 91 ? -16.337 3.949 8.597 1.00 58.09 91 PRO A O 1
ATOM 723 N N . LEU A 1 92 ? -16.514 2.298 7.071 1.00 55.38 92 LEU A N 1
ATOM 724 C CA . LEU A 1 92 ? -15.089 2.138 6.780 1.00 55.38 92 LEU A CA 1
ATOM 725 C C . LEU A 1 92 ? -14.734 2.967 5.548 1.00 55.38 92 LEU A C 1
ATOM 727 O O . LEU A 1 92 ? -15.578 2.991 4.622 1.00 55.38 92 LEU A O 1
#

Solvent-accessible surface area (backbone atoms only — not comparable to full-atom values): 5326 Å² total; per-residue (Å²): 131,82,77,78,76,65,77,93,74,91,69,63,76,55,48,58,33,63,23,43,47,28,45,52,51,24,53,50,47,48,53,51,50,51,67,54,39,54,39,31,64,71,66,76,36,87,68,96,53,98,47,57,55,68,57,43,49,54,46,47,45,61,72,50,31,44,55,27,42,51,50,18,49,48,50,53,46,50,25,67,76,66,71,48,70,60,57,57,47,85,94,115

Mean predicted aligned error: 6.01 Å

Secondary structure (DSSP, 8-state):
-PPP-S----S-GGGSSTHHHHHHHHHHHHHHHHHHHHHHHTTSS---SSS-HHHHHHHHIIIIIHHHHHHHHHHHHHHHHH-PPPP-SS--

Foldseek 3Di:
DDDPLADDDDDDPQQFFQLSVLVVVLVVLLVVLCVVLVCQVVVNDPPPDPDRSVVSSVCCCVPPNVVSNVSSVCLVVVCVVVVHRGDGDPPD

Sequence (92 aa):
MAIPRLRDYSGPAFLSYGFRPFFFLGSLYAGLSILLWLPMYAGGLEAHSVFVPVDWHVHEMLFGYLPAIVTGFLLTAIPNWTGRLPVQGLPL

Radius of gyration: 17.87 Å; Cα contacts (8 Å, |Δi|>4): 88; chains: 1; bounding box: 36×28×53 Å